Protein AF-A0A7C6U051-F1 (afdb_monomer_lite)

Structure (mmCIF, N/CA/C/O backbone):
data_AF-A0A7C6U051-F1
#
_entry.id   AF-A0A7C6U051-F1
#
loop_
_atom_site.group_PDB
_atom_site.id
_atom_site.type_symbol
_atom_site.label_atom_id
_atom_site.label_alt_id
_atom_site.label_comp_id
_atom_site.label_asym_id
_atom_site.label_entity_id
_atom_site.label_seq_id
_atom_site.pdbx_PDB_ins_code
_atom_site.Cartn_x
_atom_site.Cartn_y
_atom_site.Cartn_z
_atom_site.occupancy
_atom_site.B_iso_or_equiv
_atom_site.auth_seq_id
_atom_site.auth_comp_id
_atom_site.auth_asym_id
_atom_site.auth_atom_id
_atom_site.pdbx_PDB_model_num
ATOM 1 N N . MET A 1 1 ? 24.292 28.978 5.538 1.00 50.91 1 MET A N 1
ATOM 2 C CA . MET A 1 1 ? 24.117 28.839 4.068 1.00 50.91 1 MET A CA 1
ATOM 3 C C . MET A 1 1 ? 24.224 27.396 3.561 1.00 50.91 1 MET A C 1
ATOM 5 O O . MET A 1 1 ? 23.404 27.040 2.729 1.00 50.91 1 MET A O 1
ATOM 9 N N . LYS A 1 2 ? 25.150 26.548 4.053 1.00 47.34 2 LYS A N 1
ATOM 10 C CA . LYS A 1 2 ? 25.271 25.135 3.619 1.00 47.34 2 LYS A CA 1
ATOM 11 C C . LYS A 1 2 ? 24.038 24.258 3.911 1.00 47.34 2 LYS A C 1
ATOM 13 O O . LYS A 1 2 ? 23.669 23.484 3.041 1.00 47.34 2 LYS A O 1
ATOM 18 N N . GLU A 1 3 ? 23.362 24.424 5.053 1.00 52.81 3 GLU A N 1
ATOM 19 C CA . GLU A 1 3 ? 22.139 23.652 5.360 1.00 52.81 3 GLU A CA 1
ATOM 20 C C . GLU A 1 3 ? 20.992 23.937 4.386 1.00 52.81 3 GLU A C 1
ATOM 22 O O . GLU A 1 3 ? 20.391 23.016 3.864 1.00 52.81 3 GLU A O 1
ATOM 27 N N . SER A 1 4 ? 20.743 25.205 4.045 1.00 58.44 4 SER A N 1
ATOM 28 C CA . SER A 1 4 ? 19.715 25.582 3.061 1.00 58.44 4 SER A CA 1
ATOM 29 C C . SER A 1 4 ? 19.990 24.987 1.676 1.00 58.44 4 SER A C 1
ATOM 31 O O . SER A 1 4 ? 19.064 24.567 0.992 1.00 58.44 4 SER A O 1
ATOM 33 N N . ILE A 1 5 ? 21.261 24.902 1.274 1.00 56.31 5 ILE A N 1
ATOM 34 C CA . ILE A 1 5 ? 21.662 24.309 -0.008 1.00 56.31 5 ILE A CA 1
ATOM 35 C C . ILE A 1 5 ? 21.529 22.782 0.033 1.00 56.31 5 ILE A C 1
ATOM 37 O O . ILE A 1 5 ? 21.044 22.214 -0.937 1.00 56.31 5 ILE A O 1
ATOM 41 N N . ALA A 1 6 ? 21.885 22.133 1.147 1.00 56.81 6 ALA A N 1
ATOM 42 C CA . ALA A 1 6 ? 21.718 20.691 1.341 1.00 56.81 6 ALA A CA 1
ATOM 43 C C . ALA A 1 6 ? 20.238 20.278 1.413 1.00 56.81 6 ALA A C 1
ATOM 45 O O . ALA A 1 6 ? 19.834 19.301 0.791 1.00 56.81 6 ALA A O 1
ATOM 46 N N . THR A 1 7 ? 19.400 21.056 2.100 1.00 58.09 7 THR A N 1
ATOM 47 C CA . THR A 1 7 ? 17.952 20.827 2.145 1.00 58.09 7 THR A CA 1
ATOM 48 C C . THR A 1 7 ? 17.324 21.056 0.774 1.00 58.09 7 THR A C 1
ATOM 50 O O . THR A 1 7 ? 16.484 20.270 0.354 1.00 58.09 7 THR A O 1
ATOM 53 N N . LYS A 1 8 ? 17.753 22.082 0.028 1.00 53.31 8 LYS A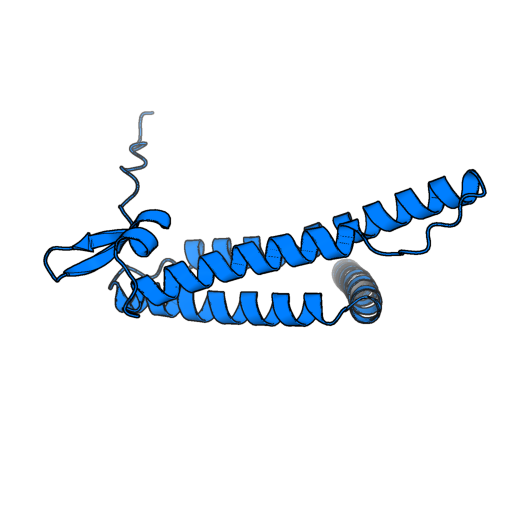 N 1
ATOM 54 C CA . LYS A 1 8 ? 17.262 22.350 -1.334 1.00 53.31 8 LYS A CA 1
ATOM 55 C C . LYS A 1 8 ? 17.756 21.329 -2.360 1.00 53.31 8 LYS A C 1
ATOM 57 O O . LYS A 1 8 ? 16.999 20.995 -3.266 1.00 53.31 8 LYS A O 1
ATOM 62 N N . SER A 1 9 ? 18.977 20.811 -2.225 1.00 58.84 9 SER A N 1
ATOM 63 C CA . SER A 1 9 ? 19.489 19.745 -3.093 1.00 58.84 9 SER A CA 1
ATOM 64 C C . SER A 1 9 ? 18.827 18.406 -2.782 1.00 58.84 9 SER A C 1
ATOM 66 O O . SER A 1 9 ? 18.438 17.706 -3.710 1.00 58.84 9 SER A O 1
ATOM 68 N N . PHE A 1 10 ? 18.596 18.086 -1.506 1.00 66.69 10 PHE A N 1
ATOM 69 C CA . PHE A 1 10 ? 17.810 16.923 -1.098 1.00 66.69 10 PHE A CA 1
ATOM 70 C C . PHE A 1 10 ? 16.375 17.014 -1.620 1.00 66.69 10 PHE A C 1
ATOM 72 O O . PHE A 1 10 ? 15.884 16.073 -2.236 1.00 66.69 10 PHE A O 1
ATOM 79 N N . LEU A 1 11 ? 15.726 18.172 -1.469 1.00 62.94 11 LEU A N 1
ATOM 80 C CA . LEU A 1 11 ? 14.380 18.401 -1.992 1.00 62.94 11 LEU A CA 1
ATOM 81 C C . LEU A 1 11 ? 14.340 18.344 -3.526 1.00 62.94 11 LEU A C 1
ATOM 83 O O . LEU A 1 11 ? 13.365 17.859 -4.080 1.00 62.94 11 LEU A O 1
ATOM 87 N N . GLY A 1 12 ? 15.398 18.790 -4.210 1.00 64.81 12 GLY A N 1
ATOM 88 C CA . GLY A 1 12 ? 15.537 18.701 -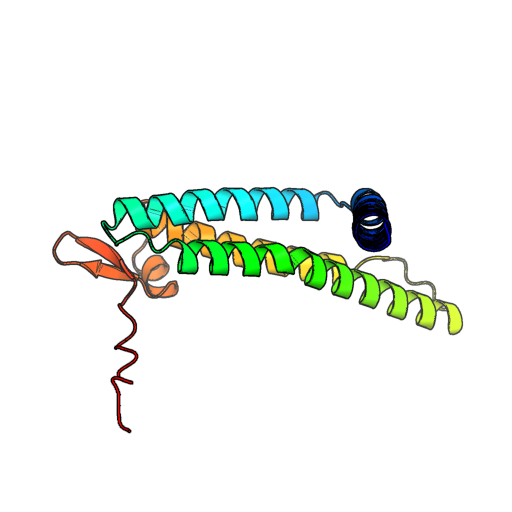5.665 1.00 64.81 12 GLY A CA 1
ATOM 89 C C . GLY A 1 12 ? 15.747 17.271 -6.166 1.00 64.81 12 GLY A C 1
ATOM 90 O O . GLY A 1 12 ? 15.134 16.880 -7.154 1.00 64.81 12 GLY A O 1
ATOM 91 N N . VAL A 1 13 ? 16.546 16.463 -5.461 1.00 63.97 13 VAL A N 1
ATOM 92 C CA . VAL A 1 13 ? 16.696 15.026 -5.746 1.00 63.97 13 VAL A CA 1
ATOM 93 C C . VAL A 1 13 ? 15.383 14.301 -5.475 1.00 63.97 13 VAL A C 1
ATOM 95 O O . VAL A 1 13 ? 14.941 13.527 -6.316 1.00 63.97 13 VAL A O 1
ATOM 98 N N . MET A 1 14 ? 14.709 14.600 -4.362 1.00 54.47 14 MET A N 1
ATOM 99 C CA . MET A 1 14 ? 13.381 14.061 -4.074 1.00 54.47 14 MET A CA 1
ATOM 100 C C . MET A 1 14 ? 12.371 14.482 -5.141 1.00 54.47 14 MET A C 1
ATOM 102 O O . MET A 1 14 ? 11.687 13.624 -5.669 1.00 54.47 14 MET A O 1
ATOM 106 N N . ALA A 1 15 ? 12.314 15.752 -5.540 1.00 58.72 15 ALA A N 1
ATOM 107 C CA . ALA A 1 15 ? 11.408 16.229 -6.584 1.00 58.72 15 ALA A CA 1
ATOM 108 C C . ALA A 1 15 ? 11.733 15.650 -7.969 1.00 58.72 15 ALA A C 1
ATOM 110 O O . ALA A 1 15 ? 10.817 15.396 -8.741 1.00 58.72 15 ALA A O 1
ATOM 111 N N . GLY A 1 16 ? 13.007 15.405 -8.286 1.00 54.22 16 GLY A N 1
ATOM 112 C CA . GLY A 1 16 ? 13.426 14.736 -9.520 1.00 54.22 16 GLY A CA 1
ATOM 113 C C . GLY A 1 16 ? 13.059 13.252 -9.531 1.00 54.22 16 GLY A C 1
ATOM 114 O O . GLY A 1 16 ? 12.526 12.759 -10.521 1.00 54.22 16 GLY A O 1
ATOM 115 N N . VAL A 1 17 ? 13.259 12.560 -8.405 1.00 53.34 17 VAL A N 1
ATOM 116 C CA . VAL A 1 17 ? 12.824 11.171 -8.197 1.00 53.34 17 VAL A CA 1
ATOM 117 C C . VAL A 1 17 ? 11.301 11.083 -8.254 1.00 53.34 17 VAL A C 1
ATOM 119 O O . VAL A 1 17 ? 10.785 10.265 -9.002 1.00 53.34 17 VAL A O 1
ATOM 122 N N . PHE A 1 18 ? 10.581 11.970 -7.561 1.00 55.28 18 PHE A N 1
ATOM 123 C CA . PHE A 1 18 ? 9.123 12.079 -7.619 1.00 55.28 18 PHE A CA 1
ATOM 124 C C . PHE A 1 18 ? 8.628 12.461 -9.018 1.00 55.28 18 PHE A C 1
ATOM 126 O O . PHE A 1 18 ? 7.633 11.911 -9.456 1.00 55.28 18 PHE A O 1
ATOM 133 N N . GLY A 1 19 ? 9.310 13.343 -9.749 1.00 59.03 19 GLY A N 1
ATOM 134 C CA . GLY A 1 19 ? 8.957 13.720 -11.121 1.00 59.03 19 GLY A CA 1
ATOM 135 C C . GLY A 1 19 ? 9.150 12.578 -12.121 1.00 59.03 19 GLY A C 1
ATOM 136 O O . GLY A 1 19 ? 8.301 12.363 -12.982 1.00 59.03 19 GLY A O 1
ATOM 13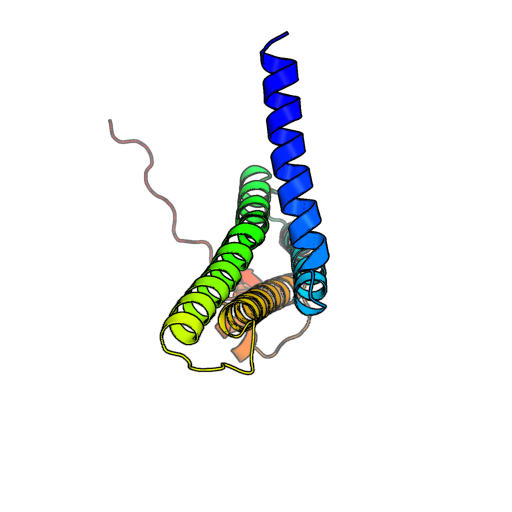7 N N . TYR A 1 20 ? 10.220 11.794 -11.967 1.00 56.03 20 TYR A N 1
ATOM 138 C CA . TYR A 1 20 ? 10.425 10.555 -12.720 1.00 56.03 20 TYR A CA 1
ATOM 139 C C . TYR A 1 20 ? 9.386 9.492 -12.340 1.00 56.03 20 TYR A C 1
ATOM 141 O O . TYR A 1 20 ? 8.765 8.899 -13.218 1.00 56.03 20 TYR A O 1
ATOM 149 N N . LEU A 1 21 ? 9.122 9.325 -11.039 1.00 51.06 21 LEU A N 1
ATOM 150 C CA . LEU A 1 21 ? 8.056 8.472 -10.519 1.00 51.06 21 LEU A CA 1
ATOM 151 C C . LEU A 1 21 ? 6.703 8.879 -11.089 1.00 51.06 21 LEU A C 1
ATOM 153 O O . LEU A 1 21 ? 5.983 7.985 -11.491 1.00 51.06 21 LEU A O 1
ATOM 157 N N . VAL A 1 22 ? 6.389 10.175 -11.202 1.00 55.53 22 VAL A N 1
ATOM 158 C CA . VAL A 1 22 ? 5.159 10.701 -11.823 1.00 55.53 22 VAL A CA 1
ATOM 159 C C . VAL A 1 22 ? 5.042 10.292 -13.291 1.00 55.53 22 VAL A C 1
ATOM 161 O O . VAL A 1 22 ? 3.952 9.930 -13.722 1.00 55.53 22 VAL A O 1
ATOM 164 N N . GLY A 1 23 ? 6.150 10.251 -14.036 1.00 55.62 23 GLY A N 1
ATOM 165 C CA . GLY A 1 23 ? 6.190 9.676 -15.387 1.00 55.62 23 GLY A CA 1
ATOM 166 C C . GLY A 1 23 ? 6.013 8.149 -15.428 1.00 55.62 23 GLY A C 1
ATOM 167 O O . GLY A 1 23 ? 5.628 7.605 -16.459 1.00 55.62 23 GLY A O 1
ATOM 168 N N . CYS A 1 24 ? 6.254 7.468 -14.305 1.00 53.97 24 CYS A N 1
ATOM 169 C CA . CYS A 1 24 ? 6.031 6.037 -14.092 1.00 53.97 24 CYS A CA 1
ATOM 170 C C . CYS A 1 24 ? 4.769 5.734 -13.259 1.00 53.97 24 CYS A C 1
ATOM 172 O O . CYS A 1 24 ? 4.554 4.570 -12.906 1.00 53.97 24 CYS A O 1
ATOM 174 N N . ILE A 1 25 ? 3.943 6.739 -12.915 1.00 61.06 25 ILE A N 1
ATOM 175 C CA . ILE A 1 25 ? 2.681 6.536 -12.193 1.00 61.06 25 ILE A CA 1
ATOM 176 C C . ILE A 1 25 ? 1.731 5.847 -13.171 1.00 61.06 25 ILE A C 1
ATOM 178 O O . ILE A 1 25 ? 1.036 6.466 -13.970 1.00 61.06 25 ILE A O 1
ATOM 182 N N . ASN A 1 26 ? 1.753 4.524 -13.105 1.00 70.44 26 ASN A N 1
ATOM 183 C CA . ASN A 1 26 ? 0.780 3.649 -13.728 1.00 70.44 26 ASN A CA 1
ATOM 184 C C . ASN A 1 26 ? -0.549 3.758 -12.957 1.00 70.44 26 ASN A C 1
ATOM 186 O O . ASN A 1 26 ? -0.533 4.056 -11.755 1.00 70.44 26 ASN A O 1
ATOM 190 N N . GLU A 1 27 ? -1.691 3.453 -13.577 1.00 80.62 27 GLU A N 1
ATOM 191 C CA . GLU A 1 27 ? -3.008 3.527 -12.917 1.00 80.62 27 GLU A CA 1
ATOM 192 C C . GLU A 1 27 ? -3.040 2.715 -11.607 1.00 80.62 27 GLU A C 1
ATOM 194 O O . GLU A 1 27 ? -3.655 3.117 -10.619 1.00 80.62 27 GLU A O 1
ATOM 199 N N . MET A 1 28 ? -2.277 1.618 -11.555 1.00 82.06 28 MET A N 1
ATOM 200 C CA . MET A 1 28 ? -2.092 0.773 -10.369 1.00 82.06 28 MET A CA 1
ATOM 201 C C . MET A 1 28 ? -1.488 1.517 -9.167 1.00 82.06 28 MET A C 1
ATOM 203 O O . MET A 1 28 ? -1.910 1.300 -8.032 1.00 82.06 28 MET A O 1
ATOM 207 N N . VAL A 1 29 ? -0.515 2.408 -9.384 1.00 81.75 29 VAL A N 1
ATOM 208 C CA . VAL A 1 29 ? 0.135 3.162 -8.296 1.00 81.75 29 VAL A CA 1
ATOM 209 C C . VAL A 1 29 ? -0.833 4.192 -7.709 1.00 81.75 29 VAL A C 1
ATOM 211 O O . VAL A 1 29 ? -0.852 4.395 -6.496 1.00 81.75 29 VAL A O 1
ATOM 214 N N . ILE A 1 30 ? -1.691 4.787 -8.547 1.00 81.44 30 ILE A N 1
ATOM 215 C CA . ILE A 1 30 ? -2.760 5.695 -8.100 1.00 81.44 30 ILE A CA 1
ATOM 216 C C . ILE A 1 30 ? -3.768 4.936 -7.234 1.00 81.44 30 ILE A C 1
ATOM 218 O O . ILE A 1 30 ? -4.115 5.400 -6.148 1.00 81.44 30 ILE A O 1
ATOM 222 N N . ILE A 1 31 ? -4.203 3.755 -7.684 1.00 85.19 31 ILE A N 1
ATOM 223 C CA . ILE A 1 31 ? -5.113 2.895 -6.914 1.00 85.19 31 ILE A CA 1
ATOM 224 C C . ILE A 1 31 ? -4.494 2.557 -5.555 1.00 85.19 31 ILE A C 1
ATOM 226 O O . ILE A 1 31 ? -5.151 2.724 -4.529 1.00 85.19 31 ILE A O 1
ATOM 230 N N . LEU A 1 32 ? -3.222 2.151 -5.523 1.00 87.44 32 LEU A N 1
ATOM 231 C CA . LEU A 1 32 ? -2.520 1.863 -4.273 1.00 87.44 32 LEU A CA 1
ATOM 232 C C . LEU A 1 32 ? -2.477 3.080 -3.339 1.00 87.44 32 LEU A C 1
ATOM 234 O O . LEU A 1 32 ? -2.759 2.944 -2.151 1.00 87.44 32 LEU A O 1
ATOM 238 N N . ALA A 1 33 ? -2.169 4.270 -3.860 1.00 81.25 33 ALA A N 1
ATOM 239 C CA . ALA A 1 33 ? -2.141 5.494 -3.063 1.00 81.25 33 ALA A CA 1
ATOM 240 C C . ALA A 1 33 ? -3.513 5.802 -2.436 1.00 81.25 33 ALA A C 1
ATOM 242 O O . ALA A 1 33 ? -3.589 6.141 -1.253 1.00 81.25 33 ALA A O 1
ATOM 243 N N . LEU A 1 34 ? -4.602 5.627 -3.193 1.00 80.88 34 LEU A N 1
ATOM 244 C CA . LEU A 1 34 ? -5.964 5.781 -2.677 1.00 80.88 34 LEU A CA 1
ATOM 245 C C . LEU A 1 34 ? -6.281 4.757 -1.580 1.00 80.88 34 LEU A C 1
ATOM 247 O O . LEU A 1 34 ? -6.852 5.130 -0.554 1.00 80.88 34 LEU A O 1
ATOM 251 N N . LEU A 1 35 ? -5.881 3.493 -1.755 1.00 86.31 35 LEU A N 1
ATOM 252 C CA . LEU A 1 35 ? -6.082 2.450 -0.745 1.00 86.31 35 LEU A CA 1
ATOM 253 C C . LEU A 1 35 ? -5.315 2.746 0.548 1.00 86.31 35 LEU A C 1
ATOM 255 O O . LEU A 1 35 ? -5.893 2.624 1.622 1.00 86.31 35 LEU A O 1
ATOM 259 N N . VAL A 1 36 ? -4.066 3.212 0.457 1.00 85.12 36 VAL A N 1
ATOM 260 C CA . VAL A 1 36 ? -3.258 3.602 1.627 1.00 85.12 36 VAL A CA 1
ATOM 261 C C . VAL A 1 36 ? -3.931 4.727 2.421 1.00 85.12 36 VAL A C 1
ATOM 263 O O . VAL A 1 36 ? -4.000 4.657 3.652 1.00 85.12 36 VAL A O 1
ATOM 266 N N . ILE A 1 37 ? -4.448 5.753 1.733 1.00 78.44 37 ILE A N 1
ATOM 267 C CA . ILE A 1 37 ? -5.165 6.870 2.369 1.00 78.44 37 ILE A CA 1
ATOM 268 C C . ILE A 1 37 ? -6.447 6.365 3.035 1.00 78.44 37 ILE A C 1
ATOM 270 O O . ILE A 1 37 ? -6.712 6.679 4.196 1.00 78.44 37 ILE A O 1
ATOM 274 N N . MET A 1 38 ? -7.233 5.566 2.312 1.00 82.69 38 MET A N 1
ATOM 275 C CA . MET A 1 38 ? -8.484 5.011 2.816 1.00 82.69 38 MET A CA 1
ATOM 276 C C . MET A 1 38 ? -8.251 4.123 4.041 1.00 82.69 38 MET A C 1
ATOM 278 O O . MET A 1 38 ? -8.965 4.259 5.035 1.00 82.69 38 MET A O 1
ATOM 282 N N . ASP A 1 39 ? -7.225 3.272 4.015 1.00 85.81 39 ASP A N 1
ATOM 283 C CA . ASP A 1 39 ? -6.900 2.419 5.151 1.00 85.81 39 ASP A CA 1
ATOM 284 C C . ASP A 1 39 ? -6.435 3.217 6.369 1.00 85.81 39 ASP A C 1
ATOM 286 O O . ASP A 1 39 ? -6.772 2.869 7.496 1.00 85.81 39 ASP A O 1
ATOM 290 N N . TYR A 1 40 ? -5.698 4.313 6.169 1.00 79.50 40 TYR A N 1
ATOM 291 C CA . TYR A 1 40 ? -5.299 5.180 7.277 1.00 79.50 40 TYR A CA 1
ATOM 292 C C . TYR A 1 40 ? -6.516 5.801 7.979 1.00 79.50 40 TYR A C 1
ATOM 294 O O . TYR A 1 40 ? -6.607 5.778 9.208 1.00 79.50 40 TYR A O 1
ATOM 302 N N . ILE A 1 41 ? -7.488 6.292 7.204 1.00 83.25 41 ILE A N 1
ATOM 303 C CA . ILE A 1 41 ? -8.741 6.848 7.738 1.00 83.25 41 ILE A CA 1
ATOM 304 C C . ILE A 1 41 ? -9.530 5.765 8.489 1.00 83.25 41 ILE A C 1
ATOM 306 O O . ILE A 1 41 ? -9.973 5.987 9.619 1.00 83.25 41 ILE A O 1
ATOM 310 N N . LEU A 1 42 ? -9.672 4.581 7.890 1.00 86.56 42 LEU A N 1
ATOM 311 C CA . LEU A 1 42 ? -10.369 3.439 8.488 1.00 86.56 42 LEU A CA 1
ATOM 312 C C . LEU A 1 42 ? -9.682 2.921 9.752 1.00 86.56 42 LEU A C 1
ATOM 314 O O . LEU A 1 42 ? -10.367 2.581 10.713 1.00 86.56 42 LEU A O 1
ATOM 318 N N . GLY A 1 43 ? -8.351 2.898 9.786 1.00 85.06 43 GLY A N 1
ATOM 319 C CA . GLY A 1 43 ? -7.574 2.506 10.958 1.00 85.06 43 GLY A CA 1
ATOM 320 C C . GLY A 1 43 ? -7.816 3.440 12.142 1.00 85.06 43 GLY A C 1
ATOM 321 O O . GLY A 1 43 ? -8.062 2.974 13.254 1.00 85.06 43 GLY A O 1
ATOM 322 N N . ILE A 1 44 ? -7.840 4.756 11.903 1.00 81.69 44 ILE A N 1
ATOM 323 C CA . ILE A 1 44 ? -8.183 5.745 12.938 1.00 81.69 44 ILE A CA 1
ATOM 324 C C . ILE A 1 44 ? -9.633 5.557 13.406 1.00 81.69 44 ILE A C 1
ATOM 326 O O . ILE A 1 44 ? -9.890 5.513 14.613 1.00 81.69 44 ILE A O 1
ATOM 330 N N . ALA A 1 45 ? -10.578 5.393 12.474 1.00 84.19 45 ALA A N 1
ATOM 331 C CA . ALA A 1 45 ? -11.984 5.157 12.800 1.00 84.19 45 ALA A CA 1
ATOM 332 C C . ALA A 1 45 ? -12.175 3.878 13.638 1.00 84.19 45 ALA A C 1
ATOM 334 O O . ALA A 1 45 ? -12.911 3.881 14.626 1.00 84.19 45 ALA A O 1
ATOM 335 N N . ALA A 1 46 ? -11.462 2.801 13.298 1.00 85.62 46 ALA A N 1
ATOM 336 C CA . ALA A 1 46 ? -11.498 1.536 14.021 1.00 85.62 46 ALA A CA 1
ATOM 337 C C . ALA A 1 46 ? -10.973 1.663 15.461 1.00 85.62 46 ALA A C 1
ATOM 339 O O . ALA A 1 46 ? -11.549 1.048 16.363 1.00 85.62 46 ALA A O 1
ATOM 340 N N . VAL A 1 47 ? -9.915 2.451 15.698 1.00 83.31 47 VAL A N 1
ATOM 341 C CA . VAL A 1 47 ? -9.391 2.734 17.051 1.00 83.31 47 VAL A CA 1
ATOM 342 C C . VAL A 1 47 ? -10.421 3.501 17.875 1.00 83.31 47 VAL A C 1
ATOM 344 O O . VAL A 1 47 ? -10.733 3.089 18.994 1.00 83.31 47 VAL A O 1
ATOM 347 N N . PHE A 1 48 ? -11.006 4.556 17.298 1.00 81.75 48 PHE A N 1
ATOM 348 C CA . PHE A 1 48 ? -12.023 5.371 17.963 1.00 81.75 48 PHE A CA 1
ATOM 349 C C . PHE A 1 48 ? -13.257 4.543 18.343 1.00 81.75 48 PHE A C 1
ATOM 351 O O . PHE A 1 48 ? -13.729 4.598 19.476 1.00 81.75 48 PHE A O 1
ATOM 358 N N . MET A 1 49 ? -13.747 3.701 17.429 1.00 81.19 49 MET A N 1
ATOM 359 C CA . MET A 1 49 ? -14.910 2.853 17.692 1.00 81.19 49 MET A CA 1
ATOM 360 C C . MET A 1 49 ? -14.629 1.742 18.700 1.00 81.19 49 MET A C 1
ATOM 362 O O . MET A 1 49 ? -15.548 1.319 19.400 1.00 81.19 49 MET A O 1
ATOM 366 N N . GLN A 1 50 ? -13.400 1.239 18.791 1.00 77.69 50 GLN A N 1
ATOM 367 C CA . GLN A 1 50 ? -13.028 0.253 19.811 1.00 77.69 50 GLN A CA 1
ATOM 368 C C . GLN A 1 50 ? -12.839 0.866 21.204 1.00 77.69 50 GLN A C 1
ATOM 370 O O . GLN A 1 50 ? -12.592 0.118 22.144 1.00 77.69 50 GLN A O 1
ATOM 375 N N . GLY A 1 51 ? -12.929 2.193 21.355 1.00 71.38 51 GLY A N 1
ATOM 376 C CA . GLY A 1 51 ? -12.686 2.863 22.635 1.00 71.38 51 GLY A CA 1
ATOM 377 C C . GLY A 1 51 ? -11.252 2.684 23.146 1.00 71.38 51 GLY A C 1
ATOM 378 O O . GLY A 1 51 ? -10.990 2.885 24.329 1.00 71.38 51 GLY A O 1
ATOM 379 N N . LYS A 1 52 ? -10.322 2.283 22.269 1.00 72.06 52 LYS A N 1
ATOM 380 C CA . LYS A 1 52 ? -8.904 2.140 22.604 1.00 72.06 52 LYS A CA 1
ATOM 381 C C . LYS A 1 52 ? -8.273 3.520 22.730 1.00 72.06 52 LYS A C 1
ATOM 383 O O . LYS A 1 52 ? -8.634 4.437 21.991 1.00 72.06 52 LYS A O 1
ATOM 388 N N . GLN A 1 53 ? -7.307 3.662 23.639 1.00 71.12 53 GLN A N 1
ATOM 389 C CA . GLN A 1 53 ? -6.518 4.887 23.707 1.00 71.12 53 GLN A CA 1
ATOM 390 C C . GLN A 1 53 ? -5.789 5.092 22.378 1.00 71.12 53 GLN A C 1
ATOM 392 O O . GLN A 1 53 ? -5.155 4.178 21.847 1.00 71.12 53 GLN A O 1
ATOM 397 N N . PHE A 1 54 ? -5.935 6.290 21.818 1.00 72.56 54 PHE A N 1
ATOM 398 C CA . PHE A 1 54 ? -5.260 6.657 20.586 1.00 72.56 54 PHE A CA 1
ATOM 399 C C . PHE A 1 54 ? -3.769 6.844 20.871 1.00 72.56 54 PHE A C 1
ATOM 401 O O . PHE A 1 54 ? -3.366 7.842 21.466 1.00 72.56 54 PHE A O 1
ATOM 408 N N . ASP A 1 55 ? -2.956 5.886 20.435 1.00 76.00 55 ASP A N 1
ATOM 409 C CA . ASP A 1 55 ? -1.505 6.020 20.450 1.00 76.00 55 ASP A CA 1
ATOM 410 C C . ASP A 1 55 ? -1.027 6.626 19.122 1.00 76.00 55 ASP A C 1
ATOM 412 O O . ASP A 1 55 ? -0.953 5.963 18.081 1.00 76.00 55 ASP A O 1
ATOM 416 N N . GLY A 1 56 ? -0.695 7.918 19.169 1.00 67.31 56 GLY A N 1
ATOM 417 C CA . GLY A 1 56 ? -0.171 8.654 18.024 1.00 67.31 56 GLY A CA 1
ATOM 418 C C . GLY A 1 56 ? 1.167 8.112 17.515 1.00 67.31 56 GLY A C 1
ATOM 419 O O . GLY A 1 56 ? 1.407 8.156 16.309 1.00 67.31 56 GLY A O 1
ATOM 420 N N . ASN A 1 57 ? 2.012 7.540 18.380 1.00 71.62 57 ASN A N 1
ATOM 421 C CA . ASN A 1 57 ? 3.277 6.931 17.960 1.00 71.62 57 ASN A CA 1
ATOM 422 C C . ASN A 1 57 ? 3.028 5.642 17.176 1.00 71.62 57 ASN A C 1
ATOM 424 O O . ASN A 1 57 ? 3.687 5.400 16.162 1.00 71.62 57 ASN A O 1
ATOM 428 N N . LEU A 1 58 ? 2.044 4.841 17.592 1.00 71.44 58 LEU A N 1
ATOM 429 C CA . LEU A 1 58 ? 1.642 3.643 16.857 1.00 71.44 58 LEU A CA 1
ATOM 430 C C . LEU A 1 58 ? 1.020 4.002 15.497 1.00 71.44 58 LEU A C 1
ATOM 432 O O . LEU A 1 58 ? 1.377 3.400 14.479 1.00 71.44 58 LEU A O 1
ATOM 436 N N . ALA A 1 59 ? 0.154 5.021 15.460 1.00 69.75 59 ALA A N 1
ATOM 437 C CA . ALA A 1 59 ? -0.458 5.523 14.228 1.00 69.75 59 ALA A CA 1
ATOM 438 C C . ALA A 1 59 ? 0.587 6.083 13.244 1.00 69.75 59 ALA A C 1
ATOM 440 O O . ALA A 1 59 ? 0.576 5.733 12.060 1.00 69.75 59 ALA A O 1
ATOM 441 N N . LEU A 1 60 ? 1.543 6.883 13.733 1.00 69.19 60 LEU A N 1
ATOM 442 C CA . LEU A 1 60 ? 2.651 7.419 12.936 1.00 69.19 60 LEU A CA 1
ATOM 443 C C . LEU A 1 60 ? 3.574 6.313 12.421 1.00 69.19 60 LEU A C 1
ATOM 445 O O . LEU A 1 60 ? 3.957 6.329 11.253 1.00 69.19 60 LEU A O 1
ATOM 449 N N . LYS A 1 61 ? 3.896 5.315 13.253 1.00 73.19 61 LYS A N 1
ATOM 450 C CA . LYS A 1 61 ? 4.706 4.158 12.843 1.00 73.19 61 LYS A CA 1
ATOM 451 C C . LYS A 1 61 ? 4.012 3.351 11.743 1.00 73.19 61 LYS A C 1
ATOM 453 O O . LYS A 1 61 ? 4.675 2.903 10.808 1.00 73.19 61 LYS A O 1
ATOM 458 N N . GLY A 1 62 ? 2.691 3.189 11.829 1.00 74.56 62 GLY A N 1
ATOM 459 C CA . GLY A 1 62 ? 1.874 2.564 10.787 1.00 74.56 62 GLY A CA 1
ATOM 460 C C . GLY A 1 62 ? 1.910 3.349 9.475 1.00 74.56 62 GLY A C 1
ATOM 461 O O . GLY A 1 62 ? 2.247 2.786 8.434 1.00 74.56 62 GLY A O 1
ATOM 462 N N . ALA A 1 63 ? 1.650 4.656 9.530 1.00 73.81 63 ALA A N 1
ATOM 463 C CA . ALA A 1 63 ? 1.701 5.532 8.360 1.00 73.81 63 ALA A CA 1
ATOM 464 C C . ALA A 1 63 ? 3.096 5.556 7.710 1.00 73.81 63 ALA A C 1
ATOM 466 O O . ALA A 1 63 ? 3.217 5.464 6.489 1.00 73.81 63 ALA A O 1
ATOM 467 N N . PHE A 1 64 ? 4.159 5.599 8.517 1.00 74.94 64 PHE A N 1
ATOM 468 C CA . PHE A 1 64 ? 5.536 5.571 8.029 1.00 74.94 64 PHE A CA 1
ATOM 469 C C . PHE A 1 64 ? 5.864 4.269 7.289 1.00 74.94 64 PHE A C 1
ATOM 471 O O . PHE A 1 64 ? 6.441 4.308 6.204 1.00 74.94 64 PHE A O 1
ATOM 478 N N . LYS A 1 65 ? 5.445 3.110 7.818 1.00 79.00 65 LYS A N 1
ATOM 479 C CA . LYS A 1 65 ? 5.624 1.821 7.125 1.00 79.00 65 LYS A CA 1
ATOM 480 C C . LYS A 1 65 ? 4.970 1.815 5.743 1.00 79.00 65 LYS A C 1
ATOM 482 O O . LYS A 1 65 ? 5.552 1.276 4.808 1.00 79.00 65 LYS A O 1
ATOM 487 N N . LYS A 1 66 ? 3.801 2.438 5.602 1.00 80.62 66 LYS A N 1
ATOM 488 C CA . LYS A 1 66 ? 3.103 2.545 4.314 1.00 80.62 66 LYS A CA 1
ATOM 489 C C . LYS A 1 66 ? 3.762 3.535 3.366 1.00 80.62 66 LYS A C 1
ATOM 491 O O . LYS A 1 66 ? 3.825 3.282 2.170 1.00 80.62 66 LYS A O 1
ATOM 496 N N . ALA A 1 67 ? 4.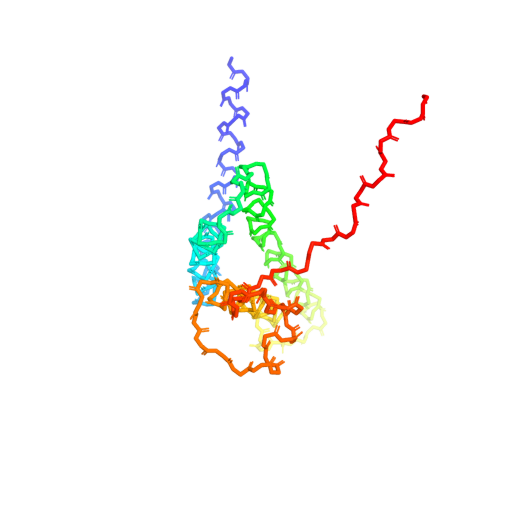335 4.620 3.888 1.00 76.38 67 ALA A N 1
ATOM 497 C CA . ALA A 1 67 ? 5.143 5.536 3.086 1.00 76.38 67 ALA A CA 1
ATOM 498 C C . ALA A 1 67 ? 6.357 4.826 2.450 1.00 76.38 67 ALA A C 1
ATOM 500 O O . ALA A 1 67 ? 6.761 5.167 1.338 1.00 76.38 67 ALA A O 1
ATOM 501 N N . LEU A 1 68 ? 6.895 3.785 3.101 1.00 85.38 68 LEU A N 1
ATOM 502 C CA . LEU A 1 68 ? 7.998 2.990 2.555 1.00 85.38 68 LEU A CA 1
ATOM 503 C C . LEU A 1 68 ? 7.612 2.121 1.346 1.00 85.38 68 LEU A C 1
ATOM 505 O O . LEU A 1 68 ? 8.506 1.648 0.643 1.00 85.38 68 LEU A O 1
ATOM 509 N N . TYR A 1 69 ? 6.323 1.951 1.038 1.00 87.19 69 TYR A N 1
ATOM 510 C CA . TYR A 1 69 ? 5.879 1.221 -0.157 1.00 87.19 69 TYR A CA 1
ATOM 511 C C . TYR A 1 69 ? 6.429 1.823 -1.448 1.00 87.19 69 TYR A C 1
ATOM 513 O O . TYR A 1 69 ? 6.763 1.078 -2.366 1.00 87.19 69 TYR A O 1
ATOM 521 N N . ALA A 1 70 ? 6.622 3.145 -1.490 1.00 81.94 70 ALA A N 1
ATOM 522 C CA . ALA A 1 70 ? 7.249 3.816 -2.624 1.00 81.94 70 ALA A CA 1
ATOM 523 C C . ALA A 1 70 ? 8.639 3.235 -2.946 1.00 81.94 70 ALA A C 1
ATOM 525 O O . ALA A 1 70 ? 8.951 3.005 -4.112 1.00 81.94 70 ALA A O 1
ATOM 526 N N . PHE A 1 71 ? 9.448 2.916 -1.929 1.00 85.06 71 PHE A N 1
ATOM 527 C CA . PHE A 1 71 ? 10.764 2.305 -2.135 1.00 85.06 71 PHE A CA 1
ATOM 528 C C . PHE A 1 71 ? 10.652 0.887 -2.692 1.00 85.06 71 PHE A C 1
ATOM 530 O O . PHE A 1 71 ? 11.397 0.527 -3.598 1.00 85.06 71 PHE A O 1
ATOM 537 N N . VAL A 1 72 ? 9.705 0.092 -2.191 1.00 89.94 72 VAL A N 1
ATOM 538 C CA . VAL A 1 72 ? 9.488 -1.285 -2.664 1.00 89.94 72 VAL A CA 1
ATOM 539 C C . VAL A 1 72 ? 9.061 -1.288 -4.136 1.00 89.94 72 VAL A C 1
ATOM 541 O O . VAL A 1 72 ? 9.569 -2.085 -4.922 1.00 89.94 72 VAL A O 1
ATOM 544 N N . ILE A 1 73 ? 8.196 -0.352 -4.533 1.00 88.00 73 ILE A N 1
ATOM 545 C CA . ILE A 1 73 ? 7.771 -0.172 -5.928 1.00 88.00 73 ILE A CA 1
ATOM 546 C C . ILE A 1 73 ? 8.967 0.201 -6.809 1.00 88.00 73 ILE A C 1
ATOM 548 O O . ILE A 1 73 ? 9.189 -0.444 -7.833 1.00 88.00 73 ILE A O 1
ATOM 552 N N . VAL A 1 74 ? 9.773 1.188 -6.396 1.00 85.50 74 VAL A N 1
ATOM 553 C CA . VAL A 1 74 ? 10.994 1.586 -7.122 1.00 85.50 74 VAL A CA 1
ATOM 554 C C . VAL A 1 74 ? 11.943 0.400 -7.296 1.00 85.50 74 VAL A C 1
ATOM 556 O O . VAL A 1 74 ? 12.463 0.201 -8.390 1.00 85.50 74 VAL A O 1
ATOM 559 N N . LEU A 1 75 ? 12.134 -0.421 -6.260 1.00 88.31 75 LEU A N 1
ATOM 560 C CA . LEU A 1 75 ? 12.958 -1.629 -6.346 1.00 88.31 75 LEU A CA 1
ATOM 561 C C . LEU A 1 75 ? 12.398 -2.653 -7.345 1.00 88.31 75 LEU A C 1
ATOM 563 O O . LEU A 1 75 ? 13.175 -3.258 -8.081 1.00 88.31 75 LEU A O 1
ATOM 567 N N . GLY A 1 76 ? 11.073 -2.815 -7.418 1.00 89.00 76 GLY A N 1
ATOM 568 C CA . GLY A 1 76 ? 10.421 -3.672 -8.413 1.00 89.00 76 GLY A CA 1
ATOM 569 C C . GLY A 1 76 ? 10.716 -3.230 -9.850 1.00 89.00 76 GLY A C 1
ATOM 570 O O . GLY A 1 76 ? 11.192 -4.031 -10.653 1.00 89.00 76 GLY A O 1
ATOM 571 N N . TYR A 1 77 ? 10.523 -1.942 -10.148 1.00 85.81 77 TYR A N 1
ATOM 572 C CA . TYR A 1 77 ? 10.819 -1.379 -11.473 1.00 85.81 77 TYR A CA 1
ATOM 573 C C . TYR A 1 77 ? 12.319 -1.365 -11.799 1.00 85.81 77 TYR A C 1
ATOM 575 O O . TYR A 1 77 ? 12.704 -1.549 -12.953 1.00 85.81 77 TYR A O 1
ATOM 583 N N . LEU A 1 78 ? 13.186 -1.190 -10.798 1.00 85.81 78 LEU A N 1
ATOM 584 C CA . LEU A 1 78 ? 14.630 -1.314 -10.991 1.00 85.81 78 LEU A CA 1
ATOM 585 C C . LEU A 1 78 ? 15.019 -2.753 -11.360 1.00 85.81 78 LEU A C 1
ATOM 587 O O . LEU A 1 78 ? 15.885 -2.958 -12.209 1.00 85.81 78 LEU A O 1
ATOM 591 N N . GLY A 1 79 ? 14.346 -3.745 -10.770 1.00 87.31 79 GLY A N 1
ATOM 592 C CA . GLY A 1 79 ? 14.477 -5.147 -11.158 1.00 87.31 79 GLY A CA 1
ATOM 593 C C . GLY A 1 79 ? 14.103 -5.382 -12.622 1.00 87.31 79 GLY A C 1
ATOM 594 O O . GLY A 1 79 ? 14.869 -6.015 -13.347 1.00 87.31 79 GLY A O 1
ATOM 595 N N . ASP A 1 80 ? 12.982 -4.819 -13.084 1.00 87.62 80 ASP A N 1
ATOM 596 C CA . ASP A 1 80 ? 12.596 -4.885 -14.502 1.00 87.62 80 ASP A CA 1
ATOM 597 C C . ASP A 1 80 ? 13.653 -4.257 -15.417 1.00 87.62 80 ASP A C 1
ATOM 599 O O . ASP A 1 80 ? 14.022 -4.855 -16.429 1.00 87.62 80 ASP A O 1
ATOM 603 N N . TYR A 1 81 ? 14.189 -3.089 -15.046 1.00 85.75 81 TYR A N 1
ATOM 604 C CA . TYR A 1 81 ? 15.249 -2.427 -15.810 1.00 85.75 81 TYR A CA 1
ATOM 605 C C . TYR A 1 81 ? 16.491 -3.314 -15.953 1.00 85.75 81 TYR A C 1
ATOM 607 O O . TYR A 1 81 ? 17.019 -3.456 -17.055 1.00 85.75 81 TYR A O 1
ATOM 615 N N . LEU A 1 82 ? 16.940 -3.950 -14.866 1.00 88.25 82 LEU A N 1
ATOM 616 C CA . LEU A 1 82 ? 18.091 -4.856 -14.906 1.00 88.25 82 LEU A CA 1
ATOM 617 C C . LEU A 1 82 ? 17.833 -6.073 -15.801 1.00 88.25 82 LEU A C 1
ATOM 619 O O . LEU A 1 82 ? 18.720 -6.470 -16.556 1.00 88.25 82 LEU A O 1
ATOM 623 N N . ILE A 1 83 ? 16.629 -6.649 -15.747 1.00 87.88 83 ILE A N 1
ATOM 624 C CA . ILE A 1 83 ? 16.249 -7.792 -16.590 1.00 87.88 83 ILE A CA 1
ATOM 625 C C . ILE A 1 83 ? 16.293 -7.409 -18.069 1.00 87.88 83 ILE A C 1
ATOM 627 O O . ILE A 1 83 ? 16.892 -8.129 -18.866 1.00 87.88 83 ILE A O 1
ATOM 631 N N . ILE A 1 84 ? 15.691 -6.275 -18.431 1.00 86.56 84 ILE A N 1
ATOM 632 C CA . ILE A 1 84 ? 15.657 -5.793 -19.817 1.00 86.56 84 ILE A CA 1
ATOM 633 C C . ILE A 1 84 ? 17.071 -5.470 -20.299 1.00 86.56 84 ILE A C 1
ATOM 635 O O . ILE A 1 84 ? 17.462 -5.923 -21.370 1.00 86.56 84 ILE A O 1
ATOM 639 N N . TYR A 1 85 ? 17.862 -4.769 -19.482 1.00 87.06 85 TYR A N 1
ATOM 640 C CA . TYR A 1 85 ? 19.245 -4.421 -19.804 1.00 87.06 85 TYR A CA 1
ATOM 641 C C . TYR A 1 85 ? 20.103 -5.661 -20.093 1.00 87.06 85 TYR A C 1
ATOM 643 O O . TYR A 1 85 ? 20.848 -5.698 -21.072 1.00 87.06 85 TYR A O 1
ATOM 651 N N . MET A 1 86 ? 19.972 -6.711 -19.275 1.00 86.88 86 MET A N 1
ATOM 652 C CA . MET A 1 86 ? 20.659 -7.980 -19.524 1.00 86.88 86 MET A CA 1
ATOM 653 C C . MET A 1 86 ? 20.145 -8.665 -20.795 1.00 86.88 86 MET A C 1
ATOM 655 O O . MET A 1 86 ? 20.950 -9.115 -21.605 1.00 86.88 86 MET A O 1
ATOM 659 N N . ALA A 1 87 ? 18.826 -8.733 -20.992 1.00 86.38 87 ALA A N 1
ATOM 660 C CA . ALA A 1 87 ? 18.217 -9.395 -22.145 1.00 86.38 87 ALA A CA 1
ATOM 661 C C . ALA A 1 87 ? 18.618 -8.746 -23.479 1.00 86.38 87 ALA A C 1
ATOM 663 O O . ALA A 1 87 ? 18.983 -9.457 -24.417 1.00 86.38 87 ALA A O 1
ATOM 664 N N . GLU A 1 88 ? 18.641 -7.413 -23.538 1.00 85.06 88 GLU A N 1
ATOM 665 C CA . GLU A 1 88 ? 19.129 -6.655 -24.695 1.00 85.06 88 GLU A CA 1
ATOM 666 C C . GLU A 1 88 ? 20.605 -6.959 -24.983 1.00 85.06 88 GLU A C 1
ATOM 668 O O . GLU A 1 88 ? 20.976 -7.157 -26.141 1.00 85.06 88 GLU A O 1
ATOM 673 N N . GLY A 1 89 ? 21.432 -7.099 -23.939 1.00 85.25 89 GLY A N 1
ATOM 674 C CA . GLY A 1 89 ? 22.829 -7.527 -24.061 1.00 85.25 89 GLY A CA 1
ATOM 675 C C . GLY A 1 89 ? 23.010 -8.916 -24.691 1.00 85.25 89 GLY A C 1
ATOM 676 O O . GLY A 1 89 ? 24.030 -9.167 -25.330 1.00 85.25 89 GLY A O 1
ATOM 677 N N . PHE A 1 90 ? 22.012 -9.798 -24.577 1.00 86.00 90 PHE A N 1
ATOM 678 C CA . PHE A 1 90 ? 21.976 -11.114 -25.230 1.00 86.00 90 PHE A CA 1
ATOM 679 C C . PHE A 1 90 ? 21.212 -11.122 -26.568 1.00 86.00 90 PHE A C 1
ATOM 681 O O . PHE A 1 90 ? 21.043 -12.183 -27.169 1.00 86.00 90 PHE A O 1
ATOM 688 N N . GLY A 1 91 ? 20.740 -9.966 -27.050 1.00 83.50 91 GLY A N 1
ATOM 689 C CA . GLY A 1 91 ? 19.936 -9.857 -28.273 1.00 83.50 91 GLY A CA 1
ATOM 690 C C . GLY A 1 91 ? 18.503 -10.391 -28.136 1.00 83.50 91 GLY A C 1
ATOM 691 O O . GLY A 1 91 ? 17.844 -10.651 -29.143 1.00 83.50 91 GLY A O 1
ATOM 692 N N . ILE A 1 92 ? 18.013 -10.572 -26.907 1.00 84.81 92 ILE A N 1
ATOM 693 C CA . ILE A 1 92 ? 16.663 -11.060 -26.610 1.00 84.81 92 ILE A CA 1
ATOM 694 C C . ILE A 1 92 ? 15.740 -9.859 -26.404 1.00 84.81 92 ILE A C 1
ATOM 696 O O . ILE A 1 92 ? 15.942 -9.047 -25.504 1.00 84.81 92 ILE A O 1
ATOM 700 N N . ILE A 1 93 ? 14.680 -9.768 -27.208 1.00 78.56 93 ILE A N 1
ATOM 701 C CA . ILE A 1 93 ? 13.663 -8.721 -27.070 1.00 78.56 93 ILE A CA 1
ATOM 702 C C . ILE A 1 93 ? 12.561 -9.234 -26.145 1.00 78.56 93 ILE A C 1
ATOM 704 O O . ILE A 1 93 ? 11.797 -10.126 -26.515 1.00 78.56 93 ILE A O 1
ATOM 708 N N . ILE A 1 94 ? 12.458 -8.653 -24.950 1.00 76.81 94 ILE A N 1
ATOM 709 C CA . ILE A 1 94 ? 11.349 -8.922 -24.033 1.00 76.81 94 ILE A CA 1
ATOM 710 C C . ILE A 1 94 ? 10.223 -7.917 -24.330 1.00 76.81 94 ILE A C 1
ATOM 712 O O . ILE A 1 94 ? 10.421 -6.712 -24.168 1.00 76.81 94 ILE A O 1
ATOM 716 N N . PRO A 1 95 ? 9.028 -8.371 -24.758 1.00 73.31 95 PRO A N 1
ATOM 717 C CA . PRO A 1 95 ? 7.936 -7.476 -25.147 1.00 73.31 95 PRO A CA 1
ATOM 718 C C . PRO A 1 95 ? 7.231 -6.805 -23.956 1.00 73.31 95 PRO A C 1
ATOM 720 O O . PRO A 1 95 ? 6.438 -5.888 -24.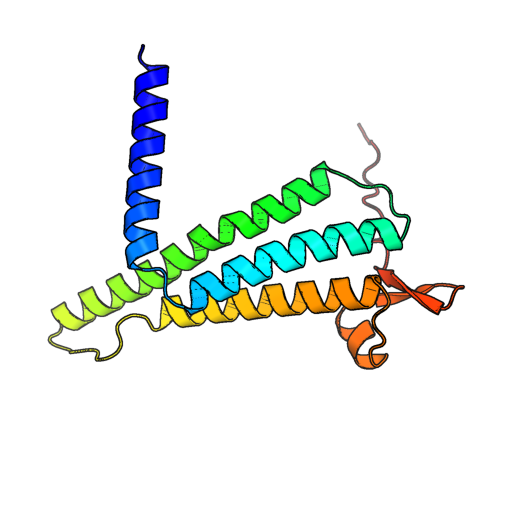152 1.00 73.31 95 PRO A O 1
ATOM 723 N N . VAL A 1 96 ? 7.504 -7.242 -22.722 1.00 71.19 96 VAL A N 1
ATOM 724 C CA . VAL A 1 96 ? 6.884 -6.714 -21.500 1.00 71.19 96 VAL A CA 1
ATOM 725 C C . VAL A 1 96 ? 7.925 -5.962 -20.678 1.00 71.19 96 VAL A C 1
ATOM 727 O O . VAL A 1 96 ? 8.949 -6.526 -20.309 1.00 71.19 96 VAL A O 1
ATOM 730 N N . LYS A 1 97 ? 7.656 -4.687 -20.380 1.00 69.06 97 LYS A N 1
ATOM 731 C CA . LYS A 1 97 ? 8.648 -3.767 -19.799 1.00 69.06 97 LYS A CA 1
ATOM 732 C C . LYS A 1 97 ? 8.569 -3.574 -18.274 1.00 69.06 97 LYS A C 1
ATOM 734 O O . LYS A 1 97 ? 9.335 -2.780 -17.746 1.00 69.06 97 LYS A O 1
ATOM 739 N N . ALA A 1 98 ? 7.642 -4.238 -17.574 1.00 76.44 98 ALA A N 1
ATOM 740 C CA . ALA A 1 98 ? 7.356 -3.938 -16.161 1.00 76.44 98 ALA A CA 1
ATOM 741 C C . ALA A 1 98 ? 6.727 -5.108 -15.368 1.00 76.44 98 ALA A C 1
ATOM 743 O O . ALA A 1 98 ? 5.748 -4.918 -14.647 1.00 76.44 98 ALA A O 1
ATOM 744 N N . ILE A 1 99 ? 7.207 -6.343 -15.541 1.00 86.12 99 ILE A N 1
ATOM 745 C CA . ILE A 1 99 ? 6.582 -7.520 -14.908 1.00 86.12 99 ILE A CA 1
ATOM 746 C C . ILE A 1 99 ? 6.709 -7.449 -13.380 1.00 86.12 99 ILE A C 1
ATOM 748 O O . ILE A 1 99 ? 5.719 -7.631 -12.667 1.00 86.12 99 ILE A O 1
ATOM 752 N N . LEU A 1 100 ? 7.910 -7.176 -12.872 1.00 88.56 100 LEU A N 1
ATOM 753 C CA . LEU A 1 100 ? 8.192 -7.155 -11.439 1.00 88.56 100 LEU A CA 1
ATOM 754 C C . LEU A 1 100 ? 7.555 -5.949 -10.750 1.00 88.56 100 LEU A C 1
ATOM 756 O O . LEU A 1 100 ? 6.926 -6.110 -9.706 1.00 88.56 100 LEU A O 1
ATOM 760 N N . GLY A 1 101 ? 7.652 -4.758 -11.336 1.00 87.62 101 GLY A N 1
ATOM 761 C CA . GLY A 1 101 ? 7.035 -3.535 -10.831 1.00 87.62 101 GLY A CA 1
ATOM 762 C C . GLY A 1 101 ? 5.517 -3.665 -10.712 1.00 87.62 101 GLY A C 1
ATOM 763 O O . GLY A 1 101 ? 4.945 -3.303 -9.679 1.00 87.62 101 GLY A O 1
ATOM 764 N N . ILE A 1 102 ? 4.857 -4.260 -11.713 1.00 87.88 102 ILE A N 1
ATOM 765 C CA . ILE A 1 102 ? 3.414 -4.540 -11.660 1.00 87.88 102 ILE A CA 1
ATOM 766 C C . ILE A 1 102 ? 3.102 -5.580 -10.580 1.00 87.88 102 ILE A C 1
ATOM 768 O O . ILE A 1 102 ? 2.201 -5.354 -9.772 1.00 87.88 102 ILE A O 1
ATOM 772 N N . ALA A 1 103 ? 3.846 -6.688 -10.521 1.00 90.75 103 ALA A N 1
ATOM 773 C CA . ALA A 1 103 ? 3.615 -7.743 -9.533 1.00 90.75 103 ALA A CA 1
ATOM 774 C C . ALA A 1 103 ? 3.761 -7.232 -8.090 1.00 90.75 103 ALA A C 1
ATOM 776 O O . ALA A 1 103 ? 2.902 -7.492 -7.248 1.00 90.75 103 ALA A O 1
ATOM 777 N N . VAL A 1 104 ? 4.806 -6.447 -7.817 1.00 92.75 104 VAL A N 1
ATOM 778 C CA . VAL A 1 104 ? 5.035 -5.804 -6.516 1.00 92.75 104 VAL A CA 1
ATOM 779 C C . VAL A 1 104 ? 3.909 -4.827 -6.182 1.00 92.75 104 VAL A C 1
ATOM 781 O O . VAL A 1 104 ? 3.399 -4.835 -5.063 1.00 92.75 104 VAL A O 1
ATOM 784 N N . THR A 1 105 ? 3.477 -4.011 -7.146 1.00 90.50 105 THR A N 1
ATOM 785 C CA . THR A 1 105 ? 2.384 -3.053 -6.922 1.00 90.50 105 THR A CA 1
ATOM 786 C C . THR A 1 105 ? 1.071 -3.776 -6.608 1.00 90.50 105 THR A C 1
ATOM 788 O O . THR A 1 105 ? 0.381 -3.407 -5.660 1.00 90.50 105 THR A O 1
ATOM 791 N N . LEU A 1 106 ? 0.747 -4.846 -7.340 1.00 91.69 106 LEU A N 1
ATOM 792 C CA . LEU A 1 106 ? -0.433 -5.680 -7.082 1.00 91.69 106 LEU A CA 1
ATOM 793 C C . LEU A 1 106 ? -0.374 -6.369 -5.718 1.00 91.69 106 LEU A C 1
ATOM 795 O O . LEU A 1 106 ? -1.380 -6.414 -5.010 1.00 91.69 106 LEU A O 1
ATOM 799 N N . TYR A 1 107 ? 0.800 -6.867 -5.327 1.00 93.94 107 TYR A N 1
ATOM 800 C CA . TYR A 1 107 ? 1.012 -7.427 -3.997 1.00 93.94 107 TYR A CA 1
ATOM 801 C C . TYR A 1 107 ? 0.682 -6.398 -2.906 1.00 93.94 107 TYR A C 1
ATOM 803 O O . TYR A 1 107 ? -0.097 -6.691 -2.000 1.00 93.94 107 TYR A O 1
ATOM 811 N N . LEU A 1 108 ? 1.191 -5.169 -3.036 1.00 92.62 108 LEU A N 1
ATOM 812 C CA . LEU A 1 108 ? 0.927 -4.092 -2.078 1.00 92.62 108 LEU A CA 1
ATOM 813 C C . LEU A 1 108 ? -0.556 -3.694 -2.037 1.00 92.62 108 LEU A C 1
ATOM 815 O O . LEU A 1 108 ? -1.116 -3.540 -0.951 1.00 92.62 108 LEU A O 1
ATOM 819 N N . ILE A 1 109 ? -1.217 -3.611 -3.197 1.00 92.00 109 ILE A N 1
ATOM 820 C CA . ILE A 1 109 ? -2.672 -3.387 -3.293 1.00 92.00 109 ILE A CA 1
ATOM 821 C C . ILE A 1 109 ? -3.430 -4.455 -2.500 1.00 92.00 109 ILE A C 1
ATOM 823 O O . ILE A 1 109 ? -4.322 -4.126 -1.719 1.00 92.00 109 ILE A O 1
ATOM 827 N N . GLY A 1 110 ? -3.049 -5.725 -2.659 1.00 92.31 110 GLY A N 1
ATOM 828 C CA . GLY A 1 110 ? -3.622 -6.829 -1.895 1.00 92.31 110 GLY A CA 1
ATOM 829 C C . GLY A 1 110 ? -3.443 -6.635 -0.390 1.00 92.31 110 GLY A C 1
ATOM 830 O O . GLY A 1 110 ? -4.416 -6.732 0.357 1.00 92.31 110 GLY A O 1
ATOM 831 N N . THR A 1 111 ? -2.229 -6.301 0.061 1.00 91.94 111 THR A N 1
ATOM 832 C CA . THR A 1 111 ? -1.948 -6.090 1.493 1.00 91.94 111 THR A CA 1
ATOM 833 C C . THR A 1 111 ? -2.764 -4.947 2.103 1.00 91.94 111 THR A C 1
ATOM 835 O O . THR A 1 111 ? -3.293 -5.100 3.205 1.00 91.94 111 THR A O 1
ATOM 838 N N . GLU A 1 112 ? -2.953 -3.844 1.377 1.00 91.69 112 GLU A N 1
ATOM 839 C CA . GLU A 1 112 ? -3.802 -2.732 1.820 1.00 91.69 112 GLU A CA 1
ATOM 840 C C . GLU A 1 112 ? -5.282 -3.117 1.821 1.00 91.69 112 GLU A C 1
ATOM 842 O O . GLU A 1 112 ? -5.994 -2.817 2.777 1.00 91.69 112 GLU A O 1
ATOM 847 N N . GLY A 1 113 ? -5.739 -3.869 0.817 1.00 90.25 113 GLY A N 1
ATOM 848 C CA . GLY A 1 113 ? -7.091 -4.425 0.799 1.00 90.25 113 GLY A CA 1
ATOM 849 C C . GLY A 1 113 ? -7.387 -5.293 2.029 1.00 90.25 113 GLY A C 1
ATOM 850 O O . GLY A 1 113 ? -8.449 -5.155 2.640 1.00 90.25 113 GLY A O 1
ATOM 851 N N . PHE A 1 114 ? -6.442 -6.141 2.448 1.00 90.81 114 PHE A N 1
ATOM 852 C CA . PHE A 1 114 ? -6.573 -6.935 3.675 1.00 90.81 114 PHE A CA 1
ATOM 853 C C . PHE A 1 114 ? -6.638 -6.055 4.934 1.00 90.81 114 PHE A C 1
ATOM 855 O O . PHE A 1 114 ? -7.457 -6.316 5.819 1.00 90.81 114 PHE A O 1
ATOM 862 N N . SER A 1 115 ? -5.827 -4.997 5.006 1.00 90.00 115 SER A N 1
ATOM 863 C CA . SER A 1 115 ? -5.862 -4.037 6.118 1.00 90.00 115 SER A CA 1
ATOM 864 C C . SER A 1 115 ? -7.216 -3.318 6.212 1.00 90.00 115 SER A C 1
ATOM 866 O O . SER A 1 115 ? -7.834 -3.289 7.281 1.00 90.00 115 SER A O 1
ATOM 868 N N . ILE A 1 116 ? -7.748 -2.876 5.068 1.00 90.00 116 ILE A N 1
ATOM 869 C CA . ILE A 1 116 ? -9.064 -2.231 4.957 1.00 90.00 116 ILE A CA 1
ATOM 870 C C . ILE A 1 116 ? -10.160 -3.171 5.444 1.00 90.00 116 ILE A C 1
ATOM 872 O O . ILE A 1 116 ? -10.996 -2.775 6.256 1.00 90.00 116 ILE A O 1
ATOM 876 N N . CYS A 1 117 ? -10.140 -4.429 4.992 1.00 89.94 117 CYS A N 1
ATOM 877 C CA . CYS A 1 117 ? -11.095 -5.443 5.436 1.00 89.94 117 CYS A CA 1
ATOM 878 C C . CYS A 1 117 ? -11.077 -5.577 6.959 1.00 89.94 117 CYS A C 1
ATOM 880 O O . CYS A 1 117 ? -12.126 -5.485 7.592 1.00 89.94 117 CYS A O 1
ATOM 882 N N . LYS A 1 118 ? -9.894 -5.722 7.566 1.00 87.75 118 LYS A N 1
ATOM 883 C CA . LYS A 1 118 ? -9.755 -5.808 9.024 1.00 87.75 118 LYS A CA 1
ATOM 884 C C . LYS A 1 118 ? -10.352 -4.582 9.725 1.00 87.75 118 LYS A C 1
ATOM 886 O O . LYS A 1 118 ? -11.117 -4.740 10.677 1.00 87.75 118 LYS A O 1
ATOM 891 N N . ASN A 1 119 ? -10.043 -3.378 9.249 1.00 89.50 119 ASN A N 1
ATOM 892 C CA . ASN A 1 119 ? -10.534 -2.137 9.849 1.00 89.50 119 ASN A CA 1
ATOM 893 C C . ASN A 1 119 ? -12.057 -1.979 9.710 1.00 89.50 119 ASN A C 1
ATOM 895 O O . ASN A 1 119 ? -12.717 -1.583 10.669 1.00 89.50 119 ASN A O 1
ATOM 899 N N . LEU A 1 120 ? -12.642 -2.368 8.574 1.00 88.50 120 LEU A N 1
ATOM 900 C CA . LEU A 1 120 ? -14.095 -2.372 8.365 1.00 88.50 120 LEU A CA 1
ATOM 901 C C . LEU A 1 120 ? -14.819 -3.306 9.345 1.00 88.50 120 LEU A C 1
ATOM 903 O O . LEU A 1 120 ? -15.854 -2.937 9.904 1.00 88.50 120 LEU A O 1
ATOM 907 N N . ILE A 1 121 ? -14.263 -4.492 9.606 1.00 88.31 121 ILE A N 1
ATOM 908 C CA . ILE A 1 121 ? -14.838 -5.447 10.568 1.00 88.31 121 ILE A CA 1
ATOM 909 C C . ILE A 1 121 ? -14.824 -4.858 11.985 1.00 88.31 121 ILE A C 1
ATOM 911 O O . ILE A 1 121 ? -15.805 -4.970 12.718 1.00 88.31 121 ILE A O 1
ATOM 915 N N . LEU A 1 122 ? -13.737 -4.178 12.357 1.00 85.44 122 LEU A N 1
ATOM 916 C CA . LEU A 1 122 ? -13.589 -3.512 13.657 1.00 85.44 122 LEU A CA 1
ATOM 917 C C . LEU A 1 122 ? -14.533 -2.307 13.828 1.00 85.44 122 LEU A C 1
ATOM 919 O O . LEU A 1 122 ? -15.009 -2.032 14.934 1.00 85.44 122 LEU A O 1
ATOM 923 N N . VAL A 1 123 ? -14.835 -1.615 12.728 1.00 86.19 123 VAL A N 1
ATOM 924 C CA . VAL A 1 123 ? -15.860 -0.561 12.638 1.00 86.19 123 VAL A CA 1
ATOM 925 C C . VAL A 1 123 ? -17.283 -1.139 12.741 1.00 86.19 123 VAL A C 1
ATOM 927 O O . VAL A 1 123 ? -18.222 -0.413 13.048 1.00 86.19 123 VAL A O 1
ATOM 930 N N . GLY A 1 124 ? -17.462 -2.454 12.593 1.00 80.94 124 GLY A N 1
ATOM 931 C CA . GLY A 1 124 ? -18.749 -3.130 12.776 1.00 80.94 124 GLY A CA 1
ATOM 932 C C . GLY A 1 124 ? -19.484 -3.450 11.477 1.00 80.94 124 GLY A C 1
ATOM 933 O O . GLY A 1 124 ? -20.681 -3.733 11.514 1.00 80.94 124 GLY A O 1
ATOM 934 N N . VAL A 1 125 ? -18.790 -3.433 10.334 1.00 85.56 125 VAL A N 1
ATOM 935 C CA . VAL A 1 125 ? -19.344 -3.967 9.085 1.00 85.56 125 VAL A CA 1
ATOM 936 C C . VAL A 1 125 ? -19.612 -5.468 9.267 1.00 85.56 125 VAL A C 1
ATOM 938 O O . VAL A 1 125 ? -18.701 -6.203 9.661 1.00 85.56 125 VAL A O 1
ATOM 941 N N . PRO A 1 126 ? -20.843 -5.948 9.002 1.00 79.12 126 PRO A N 1
ATOM 942 C CA . PRO A 1 126 ? -21.185 -7.347 9.197 1.00 79.12 126 PRO A CA 1
ATOM 943 C C . PRO A 1 126 ? -20.426 -8.215 8.193 1.00 79.12 126 PRO A C 1
ATOM 945 O O . PRO A 1 126 ? -20.564 -8.061 6.981 1.00 79.12 126 PRO A O 1
ATOM 948 N N . VAL A 1 127 ? -19.646 -9.159 8.709 1.00 82.38 127 VAL A N 1
ATOM 949 C CA . VAL A 1 127 ? -18.929 -10.162 7.918 1.00 82.38 127 VAL A CA 1
ATOM 950 C C . VAL A 1 127 ? -19.176 -11.562 8.478 1.00 82.38 127 VAL A C 1
ATOM 952 O O . VAL A 1 127 ? -19.453 -11.709 9.673 1.00 82.38 127 VAL A O 1
ATOM 955 N N . PRO A 1 128 ? -19.048 -12.613 7.650 1.00 83.50 128 PRO A N 1
ATOM 956 C CA . PRO A 1 128 ? -19.080 -13.989 8.129 1.00 83.50 128 PRO A CA 1
ATOM 957 C C . PRO A 1 128 ? -18.021 -14.252 9.211 1.00 83.50 128 PRO A C 1
ATOM 959 O O . PRO A 1 128 ? -16.889 -13.777 9.116 1.00 83.50 128 PRO A O 1
ATOM 962 N N . GLU A 1 129 ? -18.348 -15.071 10.213 1.00 79.19 129 GLU A N 1
ATOM 963 C CA . GLU A 1 129 ? -17.433 -15.341 11.337 1.00 79.19 129 GLU A CA 1
ATOM 964 C C . GLU A 1 129 ? -16.112 -15.986 10.909 1.00 79.19 129 GLU A C 1
ATOM 966 O O . GLU A 1 129 ? -15.067 -15.688 11.482 1.00 79.19 129 GLU A O 1
ATOM 971 N N . TRP A 1 130 ? -16.139 -16.847 9.887 1.00 83.94 130 TRP A N 1
ATOM 972 C CA . TRP A 1 130 ? -14.927 -17.471 9.352 1.00 83.94 130 TRP A CA 1
ATOM 973 C C . TRP A 1 130 ? -13.954 -16.429 8.780 1.00 83.94 130 TRP A C 1
ATOM 975 O O . TRP A 1 130 ? -12.742 -16.574 8.923 1.00 83.94 130 TRP A O 1
ATOM 985 N N . PHE A 1 131 ? -14.484 -15.350 8.199 1.00 82.69 131 PHE A N 1
ATOM 986 C CA . PHE A 1 131 ? -13.695 -14.263 7.634 1.00 82.69 131 PHE A CA 1
ATOM 987 C C . PHE A 1 131 ? -13.102 -13.383 8.736 1.00 82.69 131 PHE A C 1
ATOM 989 O O . PHE A 1 131 ? -11.924 -13.054 8.693 1.00 82.69 131 PHE A O 1
ATOM 996 N N . ALA A 1 132 ? -13.866 -13.075 9.788 1.00 82.88 132 ALA A N 1
ATOM 997 C CA . ALA A 1 132 ? -13.331 -12.356 10.947 1.00 82.88 132 ALA A CA 1
ATOM 998 C C . ALA A 1 132 ? -12.212 -13.144 11.660 1.00 82.88 132 ALA A C 1
ATOM 1000 O O . ALA A 1 132 ? -11.187 -12.567 12.031 1.00 82.88 132 ALA A O 1
ATOM 1001 N N . LYS A 1 133 ? -12.361 -14.472 11.783 1.00 83.25 133 LYS A N 1
ATOM 1002 C CA . LYS A 1 133 ? -11.325 -15.358 12.341 1.00 83.25 133 LYS A CA 1
ATOM 1003 C C . LYS A 1 133 ? -10.056 -15.406 11.489 1.00 83.25 133 LYS A C 1
ATOM 1005 O O . LYS A 1 133 ? -8.974 -15.486 12.059 1.00 83.25 133 LYS A O 1
ATOM 1010 N N . PHE A 1 134 ? -10.165 -15.304 10.162 1.00 85.62 134 PHE A N 1
ATOM 1011 C CA . PHE A 1 134 ? -9.001 -15.211 9.270 1.00 85.62 134 PHE A CA 1
ATOM 1012 C C . PHE A 1 134 ? -8.096 -14.014 9.616 1.00 85.62 134 PHE A C 1
ATOM 1014 O O . PHE A 1 134 ? -6.877 -14.119 9.527 1.00 85.62 134 PHE A O 1
ATOM 1021 N N . PHE A 1 135 ? -8.674 -12.908 10.097 1.00 82.81 135 PHE A N 1
ATOM 1022 C CA . PHE A 1 135 ? -7.928 -11.737 10.579 1.00 82.81 135 PHE A CA 1
ATOM 1023 C C . PHE A 1 135 ? -7.574 -11.779 12.076 1.00 82.81 135 PHE A C 1
ATOM 1025 O O . PHE A 1 135 ? -7.107 -10.772 12.616 1.00 82.81 135 PHE A O 1
ATOM 1032 N N . GLY A 1 136 ? -7.810 -12.903 12.762 1.00 81.50 136 GLY A N 1
ATOM 1033 C CA . GLY A 1 136 ? -7.543 -13.053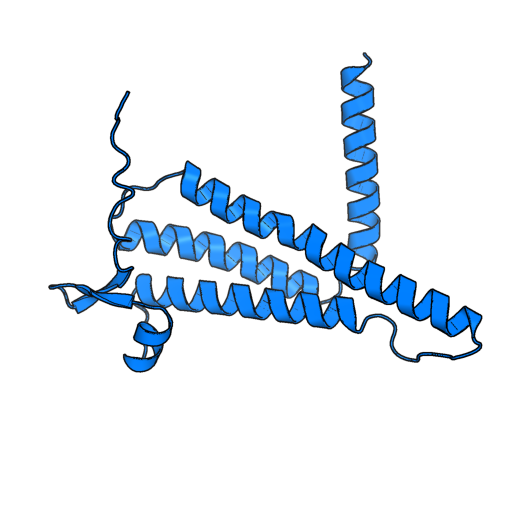 14.195 1.00 81.50 136 GLY A CA 1
ATOM 1034 C C . GLY A 1 136 ? -8.445 -12.196 15.091 1.00 81.50 136 GLY A C 1
ATOM 1035 O O . GLY A 1 136 ? -8.017 -11.764 16.160 1.00 81.50 136 GLY A O 1
ATOM 1036 N N . LEU A 1 137 ? -9.671 -11.893 14.653 1.00 83.12 137 LEU A N 1
ATOM 1037 C CA . LEU A 1 137 ? -10.628 -11.092 15.421 1.00 83.12 137 LEU A CA 1
ATOM 1038 C C . LEU A 1 137 ? -11.535 -11.983 16.282 1.00 83.12 137 LEU A C 1
ATOM 1040 O O . LEU A 1 137 ? -12.015 -13.023 15.825 1.00 83.12 137 LEU A O 1
ATOM 1044 N N . VAL A 1 138 ? -11.811 -11.546 17.514 1.00 80.94 138 VAL A N 1
ATOM 1045 C CA . VAL A 1 138 ? -12.663 -12.256 18.486 1.00 80.94 138 VAL A CA 1
ATOM 1046 C C . VAL A 1 138 ? -13.825 -11.360 18.903 1.00 80.94 138 VAL A C 1
ATOM 1048 O O . VAL A 1 138 ? -13.692 -10.138 18.927 1.00 80.94 138 VAL A O 1
ATOM 1051 N N . LYS A 1 139 ? -14.987 -11.953 19.197 1.00 80.06 139 LYS A N 1
ATOM 1052 C CA . LYS A 1 139 ? -16.134 -11.222 19.742 1.00 80.06 139 LYS A CA 1
ATOM 1053 C C . LYS A 1 139 ? -15.951 -11.015 21.245 1.00 80.06 139 LYS A C 1
ATOM 1055 O O . LYS A 1 139 ? -15.729 -11.980 21.967 1.00 80.06 139 LYS A O 1
ATOM 1060 N N . ASP A 1 140 ? -16.068 -9.775 21.695 1.00 79.00 140 ASP A N 1
ATOM 1061 C CA . ASP A 1 140 ? -16.135 -9.429 23.117 1.00 79.00 140 ASP A CA 1
ATOM 1062 C C . ASP A 1 140 ? -17.528 -9.748 23.703 1.00 79.00 140 ASP A C 1
ATOM 1064 O O . ASP A 1 140 ? -18.450 -10.119 22.971 1.00 79.00 140 ASP A O 1
ATOM 1068 N N . GLN A 1 141 ? -17.708 -9.577 25.013 1.00 71.62 141 GLN A N 1
ATOM 1069 C CA . GLN A 1 141 ? -18.949 -9.816 25.759 1.00 71.62 141 GLN A CA 1
ATOM 1070 C C . GLN A 1 141 ? -20.161 -9.064 25.176 1.00 71.62 141 GLN A C 1
ATOM 1072 O O . GLN A 1 141 ? -21.293 -9.524 25.295 1.00 71.62 141 GLN A O 1
ATOM 1077 N N . ALA A 1 142 ? -19.925 -7.943 24.484 1.00 73.56 142 ALA A N 1
ATOM 1078 C CA . ALA A 1 142 ? -20.942 -7.159 23.778 1.00 73.56 142 ALA A CA 1
ATOM 1079 C C . ALA A 1 142 ? -21.222 -7.628 22.328 1.00 73.56 142 ALA A C 1
ATOM 1081 O O . ALA A 1 142 ? -21.963 -6.973 21.598 1.00 73.56 142 ALA A O 1
ATOM 1082 N N . GLY A 1 143 ? -20.602 -8.719 21.865 1.00 73.81 143 GLY A N 1
ATOM 1083 C CA . GLY A 1 143 ? -20.744 -9.246 20.501 1.00 73.81 143 GLY A CA 1
ATOM 1084 C C . GLY A 1 143 ? -19.961 -8.480 19.425 1.00 73.81 143 GLY A C 1
ATOM 1085 O O . GLY A 1 143 ? -20.066 -8.812 18.243 1.00 73.81 143 GLY A O 1
ATOM 1086 N N . LYS A 1 144 ? -19.164 -7.477 19.815 1.00 79.19 144 LYS A N 1
ATOM 1087 C CA . LYS A 1 144 ? -18.334 -6.663 18.918 1.00 79.19 144 LYS A CA 1
ATOM 1088 C C . LYS A 1 144 ? -16.993 -7.338 18.636 1.00 79.19 144 LYS A C 1
ATOM 1090 O O . LYS A 1 144 ? -16.386 -7.888 19.548 1.00 79.19 144 LYS A O 1
ATOM 1095 N N . PHE A 1 145 ? -16.511 -7.264 17.394 1.00 80.69 145 PHE A N 1
ATOM 1096 C CA . PHE A 1 145 ? -15.177 -7.752 17.041 1.00 80.69 145 PHE A CA 1
ATOM 1097 C C . PHE A 1 145 ? -14.081 -6.843 17.605 1.00 80.69 145 PHE A C 1
ATOM 1099 O O . PHE A 1 145 ? -14.084 -5.632 17.382 1.00 80.69 145 PHE A O 1
ATOM 1106 N N . VAL A 1 146 ? -13.122 -7.449 18.299 1.00 79.81 146 VAL A N 1
ATOM 1107 C CA . VAL A 1 146 ? -11.943 -6.800 18.875 1.00 79.81 146 VAL A CA 1
ATOM 1108 C C . VAL A 1 146 ? -10.706 -7.601 18.470 1.00 79.81 146 VAL A C 1
ATOM 1110 O O . VAL A 1 146 ? -10.776 -8.805 18.212 1.00 79.81 146 VAL A O 1
ATOM 1113 N N . THR A 1 147 ? -9.558 -6.935 18.370 1.00 78.00 147 THR A N 1
ATOM 1114 C CA . THR A 1 147 ? -8.280 -7.634 18.188 1.00 78.00 147 THR A CA 1
ATOM 1115 C C . THR A 1 147 ? -7.894 -8.340 19.484 1.00 78.00 147 THR A C 1
ATOM 1117 O O . THR A 1 147 ? -8.027 -7.741 20.553 1.00 78.00 147 THR A O 1
ATOM 1120 N N . ILE A 1 148 ? -7.360 -9.558 19.393 1.00 71.88 148 ILE A N 1
ATOM 1121 C CA . ILE A 1 148 ? -6.746 -10.237 20.540 1.00 71.88 148 ILE A CA 1
ATOM 1122 C C . ILE A 1 148 ? -5.619 -9.327 21.067 1.00 71.88 148 ILE A C 1
ATOM 1124 O O . ILE A 1 148 ? -4.790 -8.899 20.257 1.00 71.88 148 ILE A O 1
ATOM 1128 N N . PRO A 1 149 ? -5.614 -8.935 22.355 1.00 57.41 149 PRO A N 1
ATOM 1129 C CA . PRO A 1 149 ? -4.465 -8.249 22.929 1.00 57.41 149 PRO A CA 1
ATOM 1130 C C . PRO A 1 149 ? -3.262 -9.188 22.825 1.00 57.41 149 PRO A C 1
ATOM 1132 O O . PRO A 1 149 ? -3.356 -10.340 23.243 1.00 57.41 149 PRO A O 1
ATOM 1135 N N . GLU A 1 150 ? -2.165 -8.724 22.219 1.00 51.91 150 GLU A N 1
ATOM 1136 C CA . GLU A 1 150 ? -0.904 -9.459 22.309 1.00 51.91 150 GLU A CA 1
ATOM 1137 C C . GLU A 1 150 ? -0.565 -9.581 23.797 1.00 51.91 150 GLU A C 1
ATOM 1139 O O . GLU A 1 150 ? -0.539 -8.582 24.520 1.00 51.91 150 GLU A O 1
ATOM 1144 N N . GLU A 1 151 ? -0.436 -10.822 24.265 1.00 39.22 151 GLU A N 1
ATOM 1145 C CA . GLU A 1 151 ? -0.027 -11.141 25.626 1.00 39.22 151 GLU A CA 1
ATOM 1146 C C . GLU A 1 151 ? 1.285 -10.398 25.907 1.00 39.22 151 GLU A C 1
ATOM 1148 O O . GLU A 1 151 ? 2.206 -10.439 25.092 1.00 39.22 151 GLU A O 1
ATOM 1153 N N . GLY A 1 152 ? 1.284 -9.614 26.986 1.00 40.34 152 GLY A N 1
ATOM 1154 C CA . GLY A 1 152 ? 2.160 -8.466 27.191 1.00 40.34 152 GLY A CA 1
ATOM 1155 C C . GLY A 1 152 ? 3.638 -8.673 26.865 1.00 40.34 152 GLY A C 1
ATOM 1156 O O . GLY A 1 152 ? 4.241 -9.702 27.170 1.00 40.34 152 GLY A O 1
ATOM 1157 N N . ASP A 1 153 ? 4.232 -7.602 26.340 1.00 40.53 153 ASP A N 1
ATOM 1158 C CA . ASP A 1 153 ? 5.639 -7.261 26.539 1.00 40.53 153 ASP A CA 1
ATOM 1159 C C . ASP A 1 153 ? 5.903 -7.131 28.052 1.00 40.53 153 ASP A C 1
ATOM 1161 O O . ASP A 1 153 ? 5.948 -6.042 28.618 1.00 40.53 153 ASP A O 1
ATOM 1165 N N . ASN A 1 154 ? 5.996 -8.273 28.736 1.00 38.81 154 ASN A N 1
ATOM 1166 C CA . ASN A 1 154 ? 6.464 -8.394 30.110 1.00 38.81 154 ASN A CA 1
ATOM 1167 C C . ASN A 1 154 ? 7.995 -8.314 30.122 1.00 38.81 154 ASN A C 1
ATOM 1169 O O . ASN A 1 154 ? 8.669 -9.251 30.539 1.00 38.81 154 ASN A O 1
ATOM 1173 N N . ASN A 1 155 ? 8.544 -7.191 29.672 1.00 39.53 155 ASN A N 1
ATOM 1174 C CA . ASN A 1 155 ? 9.865 -6.753 30.105 1.00 39.53 155 ASN A CA 1
ATOM 1175 C C . ASN A 1 155 ? 9.716 -5.436 30.869 1.00 39.53 155 ASN A C 1
ATOM 1177 O O . ASN A 1 155 ? 10.273 -4.398 30.514 1.00 39.53 155 ASN A O 1
ATOM 1181 N N . GLU A 1 156 ? 8.959 -5.503 31.967 1.00 45.44 156 GLU A N 1
ATOM 1182 C CA . GLU A 1 156 ? 9.274 -4.685 33.131 1.00 45.44 156 GLU A CA 1
ATOM 1183 C C . GLU A 1 156 ? 10.685 -5.056 33.603 1.00 45.44 156 GLU A C 1
ATOM 1185 O O . GLU A 1 156 ? 10.947 -6.194 33.980 1.00 45.44 156 GLU A O 1
ATOM 1190 N N . ASN A 1 157 ? 11.579 -4.069 33.547 1.00 44.94 157 ASN A N 1
ATOM 1191 C CA . ASN A 1 157 ? 12.672 -3.823 34.487 1.00 44.94 157 ASN A CA 1
ATOM 1192 C C . ASN A 1 157 ? 13.215 -5.039 35.258 1.00 44.94 157 ASN A C 1
ATOM 1194 O O . ASN A 1 157 ? 12.703 -5.363 36.330 1.00 44.94 157 ASN A O 1
ATOM 1198 N N . ILE A 1 158 ? 14.354 -5.579 34.819 1.00 45.09 158 ILE A N 1
ATOM 1199 C CA . ILE A 1 158 ? 15.342 -6.148 35.742 1.00 45.09 158 ILE A CA 1
ATOM 1200 C C . ILE A 1 158 ? 16.736 -5.665 35.313 1.00 45.09 158 ILE A C 1
ATOM 1202 O O . ILE A 1 158 ? 17.251 -6.109 34.292 1.00 45.09 158 ILE A O 1
ATOM 1206 N N . GLU A 1 159 ? 17.254 -4.749 36.141 1.00 35.44 159 GLU A N 1
ATOM 1207 C CA . GLU A 1 159 ? 18.649 -4.298 36.360 1.00 35.44 159 GLU A CA 1
ATOM 1208 C C . GLU A 1 159 ? 19.450 -3.629 35.229 1.00 35.44 159 GLU A C 1
ATOM 1210 O O . GLU A 1 159 ? 19.862 -4.287 34.250 1.00 35.44 159 GLU A O 1
#

Foldseek 3Di:
DVVVVVVVVVVVVVVVVVVVVVVVPDVLVVLLVVLLVLLLVLVVLLCVLVVHPDDPVVSVVSNVVSVCLVVQLVVQLVVLVVVCVVCVVVVHDDPDRRPRSVVSSVVSSVVSVLSNVQSCLSNPDDDDPVSLVVVQWDQDPVRGTDHDPDPDPPPDDDD

Radius of gyration: 21.27 Å; chains: 1; bounding box: 46×46×65 Å

Sequence (159 aa):
MKESIATKSFLGVMAGVFGYLVGCINEMVIILALLVIMDYILGIAAVFMQGKQFDGNLALKGAFKKALYAFVIVLGYLGDYLIIYMAEGFGIIIPVKAILGIAVTLYLIGTEGFSICKNLILVGVPVPEWFAKFFGLVKDQAGKFVTIPEEGDNNENIE

pLDDT: mean 75.85, std 14.19, range [35.44, 93.94]

Secondary structure (DSSP, 8-state):
-HHHHHHHHHHHHHHHHHHHHHHT--HHHHHHHHHHHHHHHHHHHHHHHTT----HHHHHHHHHHHHTHHHHHHHHHHHHHHHHHHHHHTT---S-S-HHHHHHHHHHHHHHHHHHHHHHHHHT----HHHHHHTTEEE-TTS-EEEPPPP--------